Protein AF-A0A371HIL0-F1 (afdb_monomer)

pLDDT: mean 73.31, std 21.84, range [30.22, 94.88]

InterPro domains:
  IPR036397 Ribonuclease H superfamily [G3DSA:3.30.420.10] (21-127)

Mean predicted aligned error: 14.54 Å

Structure (mmCIF, N/CA/C/O backbone):
data_AF-A0A371HIL0-F1
#
_entry.id   AF-A0A371HIL0-F1
#
loop_
_atom_site.group_PDB
_atom_site.id
_atom_site.type_symbol
_atom_site.label_atom_id
_atom_site.label_alt_id
_atom_site.label_comp_id
_atom_site.label_asym_id
_atom_site.label_entity_id
_atom_site.label_seq_id
_atom_site.pdbx_PDB_ins_code
_atom_site.Cartn_x
_atom_site.Cartn_y
_atom_site.Cartn_z
_atom_site.occupancy
_atom_site.B_iso_or_equiv
_atom_site.auth_seq_id
_atom_site.auth_comp_id
_atom_site.auth_asym_id
_atom_site.auth_atom_id
_atom_site.pdbx_PDB_model_num
ATOM 1 N N . MET A 1 1 ? 2.563 -1.500 -48.440 1.00 34.66 1 MET A N 1
ATOM 2 C CA . MET A 1 1 ? 1.871 -0.816 -47.326 1.00 34.66 1 MET A CA 1
ATOM 3 C C . MET A 1 1 ? 0.384 -1.074 -47.473 1.00 34.66 1 MET A C 1
ATOM 5 O O . MET A 1 1 ? -0.159 -0.705 -48.502 1.00 34.66 1 MET A O 1
ATOM 9 N N . VAL A 1 2 ? -0.260 -1.722 -46.501 1.00 30.22 2 VAL A N 1
ATOM 10 C CA . VAL A 1 2 ? -1.726 -1.854 -46.470 1.00 30.22 2 VAL A CA 1
ATOM 11 C C . VAL A 1 2 ? -2.181 -1.489 -45.060 1.00 30.22 2 VAL A C 1
ATOM 13 O O . VAL A 1 2 ? -1.969 -2.241 -44.113 1.00 30.22 2 VAL A O 1
ATOM 16 N N . TYR A 1 3 ? -2.725 -0.281 -44.919 1.00 31.25 3 TYR A N 1
ATOM 17 C CA . TYR A 1 3 ? -3.395 0.184 -43.708 1.00 31.25 3 TYR A CA 1
ATOM 18 C C . TYR A 1 3 ? -4.799 -0.434 -43.681 1.00 31.25 3 TYR A C 1
ATOM 20 O O . TYR A 1 3 ? -5.645 -0.074 -44.499 1.00 31.25 3 TYR A O 1
ATOM 28 N N . TYR A 1 4 ? -5.070 -1.348 -42.749 1.00 34.59 4 TYR A N 1
ATOM 29 C CA . TYR A 1 4 ? -6.442 -1.772 -42.466 1.00 34.59 4 TYR A CA 1
ATOM 30 C C . TYR A 1 4 ? -7.141 -0.687 -41.637 1.00 34.59 4 TYR A C 1
ATOM 32 O O . TYR A 1 4 ? -6.982 -0.602 -40.420 1.00 34.59 4 TYR A O 1
ATOM 40 N N . ASN A 1 5 ? -7.920 0.156 -42.316 1.00 37.53 5 ASN A N 1
ATOM 41 C CA . ASN A 1 5 ? -8.876 1.070 -41.698 1.00 37.53 5 ASN A CA 1
ATOM 42 C C . ASN A 1 5 ? -10.100 0.281 -41.215 1.00 37.53 5 ASN A C 1
ATOM 44 O O . ASN A 1 5 ? -11.045 0.062 -41.971 1.00 37.53 5 ASN A O 1
ATOM 48 N N . CYS A 1 6 ? -10.101 -0.133 -39.949 1.00 35.09 6 CYS A N 1
ATOM 49 C CA . CYS A 1 6 ? -11.300 -0.664 -39.311 1.00 35.09 6 CYS A CA 1
ATOM 50 C C . CYS A 1 6 ? -12.162 0.513 -38.822 1.00 35.09 6 CYS A C 1
ATOM 52 O O . CYS A 1 6 ? -11.933 1.066 -37.745 1.00 35.09 6 CYS A O 1
ATOM 54 N N . LYS A 1 7 ? -13.137 0.934 -39.640 1.00 40.03 7 LYS A N 1
ATOM 55 C CA . LYS A 1 7 ? -14.241 1.797 -39.194 1.00 40.03 7 LYS A CA 1
ATOM 56 C C . LYS A 1 7 ? -15.085 1.000 -38.194 1.00 40.03 7 LYS A C 1
ATOM 58 O O . LYS A 1 7 ? -15.984 0.261 -38.580 1.00 40.03 7 LYS A O 1
ATOM 63 N N . MET A 1 8 ? -14.784 1.144 -36.907 1.00 36.44 8 MET A N 1
ATOM 64 C CA . MET A 1 8 ? -15.679 0.725 -35.830 1.00 36.44 8 MET A CA 1
ATOM 65 C C . MET A 1 8 ? -16.919 1.625 -35.863 1.00 36.44 8 MET A C 1
ATOM 67 O O . MET A 1 8 ? -16.881 2.770 -35.413 1.00 36.44 8 MET A O 1
ATOM 71 N N . ASN A 1 9 ? -18.019 1.113 -36.416 1.00 35.25 9 ASN A N 1
ATOM 72 C CA . ASN A 1 9 ? -19.353 1.659 -36.187 1.00 35.25 9 ASN A CA 1
ATOM 73 C C . ASN A 1 9 ? -19.707 1.413 -34.715 1.00 35.25 9 ASN A C 1
ATOM 75 O O . ASN A 1 9 ? -20.178 0.337 -34.349 1.00 35.25 9 ASN A O 1
ATOM 79 N N . ILE A 1 10 ? -19.433 2.396 -33.858 1.00 43.19 10 ILE A N 1
ATOM 80 C CA . ILE A 1 10 ? -19.839 2.360 -32.453 1.00 43.19 10 ILE A CA 1
ATOM 81 C C . ILE A 1 10 ? -21.350 2.604 -32.417 1.00 43.19 10 ILE A C 1
ATOM 83 O O . ILE A 1 10 ? -21.815 3.742 -32.482 1.00 43.19 10 ILE A O 1
ATOM 87 N N . ALA A 1 11 ? -22.113 1.513 -32.340 1.00 41.75 11 ALA A N 1
ATOM 88 C CA . ALA A 1 11 ? -23.500 1.538 -31.897 1.00 41.75 11 ALA A CA 1
ATOM 89 C C . ALA A 1 11 ? -23.597 2.301 -30.560 1.00 41.75 11 ALA A C 1
ATOM 91 O O . ALA A 1 11 ? -22.690 2.225 -29.730 1.00 41.75 11 ALA A O 1
ATOM 92 N N . ALA A 1 12 ? -24.672 3.076 -30.391 1.00 47.50 12 ALA A N 1
ATOM 93 C CA . ALA A 1 12 ? -24.901 4.015 -29.292 1.00 47.50 12 ALA A CA 1
ATOM 94 C C . ALA A 1 12 ? -24.368 3.519 -27.929 1.00 47.50 12 ALA A C 1
ATOM 96 O O . ALA A 1 12 ? -24.802 2.503 -27.393 1.00 47.50 12 ALA A O 1
ATOM 97 N N . ALA A 1 13 ? -23.387 4.247 -27.388 1.00 51.44 13 ALA A N 1
ATOM 98 C CA . ALA A 1 13 ? -22.576 3.814 -26.257 1.00 51.44 13 ALA A CA 1
ATOM 99 C C . ALA A 1 13 ? -23.364 3.757 -24.922 1.00 51.44 13 ALA A C 1
ATOM 101 O O . ALA A 1 13 ? -23.868 4.799 -24.488 1.00 51.44 13 ALA A O 1
ATOM 102 N N . PRO A 1 14 ? -23.351 2.625 -24.182 1.00 56.97 14 PRO A N 1
ATOM 103 C CA . PRO A 1 14 ? -23.932 2.509 -22.831 1.00 56.97 14 PRO A CA 1
ATOM 104 C C . PRO A 1 14 ? -23.231 3.383 -21.769 1.00 56.97 14 PRO A C 1
ATOM 106 O O . PRO A 1 14 ? -23.684 3.502 -20.635 1.00 56.97 14 PRO A O 1
ATOM 109 N N . SER A 1 15 ? -22.127 4.046 -22.126 1.00 59.56 15 SER A N 1
ATOM 110 C CA . SER A 1 15 ? -21.360 4.919 -21.230 1.00 59.56 15 SER A CA 1
ATOM 111 C C . SER A 1 15 ? -22.158 6.132 -20.734 1.00 59.56 15 SER A C 1
ATOM 113 O O . SER A 1 15 ? -21.962 6.560 -19.600 1.00 59.56 15 SER A O 1
ATOM 115 N N . LYS A 1 16 ? -23.049 6.705 -21.560 1.00 57.81 16 LYS A N 1
ATOM 116 C CA . LYS A 1 16 ? -23.799 7.923 -21.194 1.00 57.81 16 LYS A CA 1
ATOM 117 C C . LYS A 1 16 ? -24.955 7.635 -20.234 1.00 57.81 16 LYS A C 1
ATOM 119 O O . LYS A 1 16 ? -25.180 8.421 -19.323 1.00 57.81 16 LYS A O 1
ATOM 124 N N . SER A 1 17 ? -25.646 6.507 -20.403 1.00 71.88 17 SER A N 1
ATOM 125 C CA . SER A 1 17 ? -26.748 6.088 -19.522 1.00 71.88 17 SER A CA 1
ATOM 126 C C . SER A 1 17 ? -26.269 5.674 -18.131 1.00 71.88 17 SER A C 1
ATOM 128 O O . SER A 1 17 ? -27.020 5.776 -17.172 1.00 71.88 17 SER A O 1
ATOM 130 N N . MET A 1 18 ? -25.009 5.249 -18.012 1.00 76.50 18 MET A N 1
ATOM 131 C CA . MET A 1 18 ? -24.385 4.870 -16.743 1.00 76.50 18 MET A CA 1
ATOM 132 C C . MET A 1 18 ? -23.634 6.040 -16.070 1.00 76.50 18 MET A C 1
ATOM 134 O O . MET A 1 18 ? -22.919 5.837 -15.094 1.00 76.50 18 MET A O 1
ATOM 138 N N . GLY A 1 19 ? -23.755 7.269 -16.598 1.00 74.56 19 GLY A N 1
ATOM 139 C CA . GLY A 1 19 ? -23.107 8.468 -16.042 1.00 74.56 19 GLY A CA 1
ATOM 140 C C . GLY A 1 19 ? -21.577 8.505 -16.185 1.00 74.56 19 GLY A C 1
ATOM 141 O O . GLY A 1 19 ? -20.917 9.356 -15.589 1.00 74.56 19 GLY A O 1
ATOM 142 N N . ILE A 1 20 ? -20.989 7.606 -16.980 1.00 78.06 20 ILE A N 1
ATOM 143 C CA . ILE A 1 20 ? -19.537 7.481 -17.138 1.00 78.06 20 ILE A CA 1
ATOM 144 C C . ILE A 1 20 ? -19.040 8.549 -18.119 1.00 78.06 20 ILE A C 1
ATOM 146 O O . ILE A 1 20 ? -19.351 8.522 -19.315 1.00 78.06 20 ILE A O 1
ATOM 150 N N . ARG A 1 21 ? -18.227 9.489 -17.620 1.00 74.50 21 ARG A N 1
ATOM 151 C CA . ARG A 1 21 ? -17.571 10.522 -18.435 1.00 74.50 21 ARG A CA 1
ATOM 152 C C . ARG A 1 21 ? -16.278 9.974 -19.044 1.00 74.50 21 ARG A C 1
ATOM 154 O O . ARG A 1 21 ? -15.280 9.814 -18.349 1.00 74.50 21 ARG A O 1
ATOM 161 N N . LEU A 1 22 ? -16.273 9.750 -20.356 1.00 63.75 22 LEU A N 1
ATOM 162 C CA . LEU A 1 22 ? -15.059 9.406 -21.100 1.00 63.75 22 LEU A CA 1
ATOM 163 C C . LEU A 1 22 ? -14.202 10.663 -21.311 1.00 63.75 22 LEU A C 1
ATOM 165 O O . LEU A 1 22 ? -14.517 11.508 -22.151 1.00 63.75 22 LEU A O 1
ATOM 169 N N . SER A 1 23 ? -13.113 10.800 -20.558 1.00 72.31 23 SER A N 1
ATOM 170 C CA . SER A 1 23 ? -12.067 11.778 -20.857 1.00 72.31 23 SER A CA 1
ATOM 171 C C . SER A 1 23 ? -11.111 11.188 -21.900 1.00 72.31 23 SER A C 1
ATOM 173 O O . SER A 1 23 ? -10.472 10.161 -21.683 1.00 72.31 23 SER A O 1
ATOM 175 N N . HIS A 1 24 ? -11.018 11.819 -23.072 1.00 54.38 24 HIS A N 1
ATOM 176 C CA . HIS A 1 24 ? -10.063 11.405 -24.097 1.00 54.38 24 HIS A CA 1
ATOM 177 C C . HIS A 1 24 ? -8.657 11.843 -23.676 1.00 54.38 24 HIS A C 1
ATOM 179 O O . HIS A 1 24 ? -8.294 13.009 -23.808 1.00 54.38 24 HIS A O 1
ATOM 185 N N . SER A 1 25 ? -7.855 10.908 -23.171 1.00 46.78 25 SER A N 1
ATOM 186 C CA . SER A 1 25 ? -6.411 11.096 -23.031 1.00 46.78 25 SER A CA 1
ATOM 187 C C . SER A 1 25 ? -5.689 9.801 -23.384 1.00 46.78 25 SER A C 1
ATOM 189 O O . SER A 1 25 ? -5.445 8.937 -22.545 1.00 46.78 25 SER A O 1
ATOM 191 N N . MET A 1 26 ? -5.354 9.652 -24.667 1.00 47.19 26 MET A N 1
ATOM 192 C CA . MET A 1 26 ? -4.412 8.632 -25.115 1.00 47.19 26 MET A CA 1
ATOM 193 C C . MET A 1 26 ? -2.998 9.207 -25.088 1.00 47.19 26 MET A C 1
ATOM 195 O O . MET A 1 26 ? -2.532 9.817 -26.046 1.00 47.19 26 MET A O 1
ATOM 199 N N . LYS A 1 27 ? -2.281 8.938 -24.000 1.00 43.62 27 LYS A N 1
ATOM 200 C CA . LYS A 1 27 ? -0.828 8.738 -24.045 1.00 43.62 27 LYS A CA 1
ATOM 201 C C . LYS A 1 27 ? -0.506 7.409 -23.375 1.00 43.62 27 LYS A C 1
ATOM 203 O O . LYS A 1 27 ? 0.042 7.360 -22.281 1.00 43.62 27 LYS A O 1
ATOM 208 N N . VAL A 1 28 ? -0.856 6.315 -24.053 1.00 38.84 28 VAL A N 1
ATOM 209 C CA . VAL A 1 28 ? -0.275 4.997 -23.771 1.00 38.84 28 VAL A CA 1
ATOM 210 C C . VAL A 1 28 ? 1.033 4.907 -24.551 1.00 38.84 28 VAL A C 1
ATOM 212 O O . VAL A 1 28 ? 1.118 4.312 -25.619 1.00 38.84 28 VAL A O 1
ATOM 215 N N . GLN A 1 29 ? 2.068 5.550 -24.028 1.00 40.75 29 GLN A N 1
ATOM 216 C CA . GLN A 1 29 ? 3.440 5.147 -24.301 1.00 40.75 29 GLN A CA 1
ATOM 217 C C . GLN A 1 29 ? 4.099 4.910 -22.948 1.00 40.75 29 GLN A C 1
ATOM 219 O O . GLN A 1 29 ? 3.913 5.705 -22.033 1.00 40.75 29 GLN A O 1
ATOM 224 N N . GLN A 1 30 ? 4.869 3.823 -22.857 1.00 42.69 30 GLN A N 1
ATOM 225 C CA . GLN A 1 30 ? 5.607 3.328 -21.683 1.00 42.69 30 GLN A CA 1
ATOM 226 C C . GLN A 1 30 ? 4.877 2.301 -20.787 1.00 42.69 30 GLN A C 1
ATOM 228 O O . GLN A 1 30 ? 4.885 2.422 -19.568 1.00 42.69 30 GLN A O 1
ATOM 233 N N . LEU A 1 31 ? 4.315 1.227 -21.359 1.00 45.44 31 LEU A N 1
ATOM 234 C CA . LEU A 1 31 ? 4.040 -0.016 -20.609 1.00 45.44 31 LEU A CA 1
ATOM 235 C C . LEU A 1 31 ? 4.387 -1.264 -21.440 1.00 45.44 31 LEU A C 1
ATOM 237 O O . LEU A 1 31 ? 3.532 -2.097 -21.719 1.00 45.44 31 LEU A O 1
ATOM 241 N N . LYS A 1 32 ? 5.651 -1.396 -21.861 1.00 34.53 32 LYS A N 1
ATOM 242 C CA . LYS A 1 32 ? 6.161 -2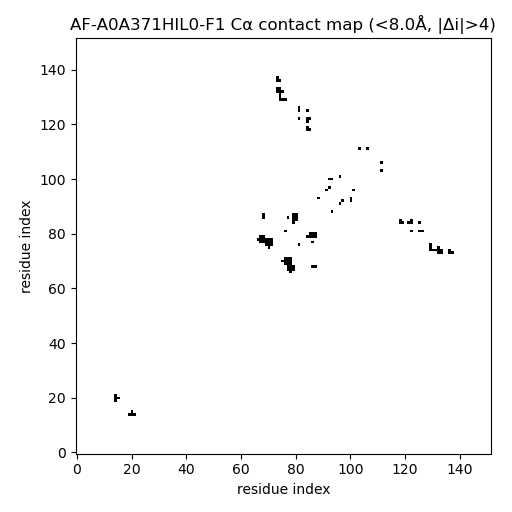.662 -22.427 1.00 34.53 32 LYS A CA 1
ATOM 243 C C . LYS A 1 32 ? 7.489 -3.165 -21.843 1.00 34.53 32 LYS A C 1
ATOM 245 O O . LYS A 1 32 ? 7.975 -4.180 -22.318 1.00 34.53 32 LYS A O 1
ATOM 250 N N . THR A 1 33 ? 8.060 -2.556 -20.798 1.00 36.44 33 THR A N 1
ATOM 251 C CA . THR A 1 33 ? 9.471 -2.857 -20.454 1.00 36.44 33 THR A CA 1
ATOM 252 C C . THR A 1 33 ? 9.778 -3.157 -18.987 1.00 36.44 33 THR A C 1
ATOM 254 O O . THR A 1 33 ? 10.915 -2.991 -18.564 1.00 36.44 33 THR A O 1
ATOM 257 N N . SER A 1 34 ? 8.821 -3.622 -18.180 1.00 33.22 34 SER A N 1
ATOM 258 C CA . SER A 1 34 ? 9.149 -4.009 -16.793 1.00 33.22 34 SER A CA 1
ATOM 259 C C . SER A 1 34 ? 8.367 -5.187 -16.212 1.00 33.22 34 SER A C 1
ATOM 261 O O . SER A 1 34 ? 8.487 -5.455 -15.022 1.00 33.22 34 SER A O 1
ATOM 263 N N . LEU A 1 35 ? 7.624 -5.950 -17.027 1.00 37.62 35 LEU A N 1
ATOM 264 C CA . LEU A 1 35 ? 6.948 -7.163 -16.540 1.00 37.62 35 LEU A CA 1
ATOM 265 C C . LEU A 1 35 ? 7.899 -8.372 -16.384 1.00 37.62 35 LEU A C 1
ATOM 267 O O . LEU A 1 35 ? 7.495 -9.403 -15.868 1.00 37.62 35 LEU A O 1
ATOM 271 N N . SER A 1 36 ? 9.171 -8.266 -16.780 1.00 32.75 36 SER A N 1
ATOM 272 C CA . SER A 1 36 ? 10.101 -9.406 -16.799 1.00 32.75 36 SER A CA 1
ATOM 273 C C . SER A 1 36 ? 11.033 -9.537 -15.584 1.00 32.75 36 SER A C 1
ATOM 275 O O . SER A 1 36 ? 11.862 -10.442 -15.588 1.00 32.75 36 SER A O 1
ATOM 277 N N . ALA A 1 37 ? 10.949 -8.680 -14.556 1.00 33.75 37 ALA A N 1
ATOM 278 C CA . ALA A 1 37 ? 12.017 -8.589 -13.542 1.00 33.75 37 ALA A CA 1
ATOM 279 C C . ALA A 1 37 ? 11.570 -8.527 -12.067 1.00 33.75 37 ALA A C 1
ATOM 281 O O . ALA A 1 37 ? 12.242 -7.919 -11.238 1.00 33.75 37 ALA A O 1
ATOM 282 N N . SER A 1 38 ? 10.469 -9.174 -11.688 1.00 30.45 38 SER A N 1
ATOM 283 C CA . SER A 1 38 ? 10.211 -9.482 -10.270 1.00 30.45 38 SER A CA 1
ATOM 284 C C . SER A 1 38 ? 9.629 -10.882 -10.150 1.00 30.45 38 SER A C 1
ATOM 286 O O . SER A 1 38 ? 8.431 -11.076 -9.991 1.00 30.45 38 SER A O 1
ATOM 288 N N . LYS A 1 39 ? 10.509 -11.875 -10.293 1.00 44.09 39 LYS A N 1
ATOM 289 C CA . LYS A 1 39 ? 10.251 -13.227 -9.803 1.00 44.09 39 LYS A CA 1
ATOM 290 C C . LYS A 1 39 ? 10.567 -13.209 -8.313 1.00 44.09 39 LYS A C 1
ATOM 292 O O . LYS A 1 39 ? 11.740 -13.180 -7.952 1.00 44.09 39 LYS A O 1
ATOM 297 N N . GLN A 1 40 ? 9.545 -13.201 -7.468 1.00 42.06 40 GLN A N 1
ATOM 298 C CA . GLN A 1 40 ? 9.707 -13.533 -6.059 1.00 42.06 40 GLN A CA 1
ATOM 299 C C . GLN A 1 40 ? 8.943 -14.829 -5.806 1.00 42.06 40 GLN A C 1
ATOM 301 O O . GLN A 1 40 ? 7.767 -14.965 -6.129 1.00 42.06 40 GLN A O 1
ATOM 306 N N . LYS A 1 41 ? 9.720 -15.814 -5.371 1.00 42.25 41 LYS A N 1
ATOM 307 C CA . LYS A 1 41 ? 9.422 -17.234 -5.271 1.00 42.25 41 LYS A CA 1
ATOM 308 C C . LYS A 1 41 ? 8.890 -17.494 -3.867 1.00 42.25 41 LYS A C 1
ATOM 310 O O . LYS A 1 41 ? 9.712 -17.620 -2.980 1.00 42.25 41 LYS A O 1
ATOM 315 N N . HIS A 1 42 ? 7.574 -17.550 -3.670 1.00 34.34 42 HIS A N 1
ATOM 316 C CA . HIS A 1 42 ? 6.963 -18.157 -2.479 1.00 34.34 42 HIS A CA 1
ATOM 317 C C . HIS A 1 42 ? 5.544 -18.639 -2.794 1.00 34.34 42 HIS A C 1
ATOM 319 O O . HIS A 1 42 ? 4.603 -17.854 -2.822 1.00 34.34 42 HIS A O 1
ATOM 325 N N . GLN A 1 43 ? 5.458 -19.923 -3.144 1.00 35.00 43 GLN A N 1
ATOM 326 C CA . GLN A 1 43 ? 4.630 -20.976 -2.542 1.00 35.00 43 GLN A CA 1
ATOM 327 C C . GLN A 1 43 ? 4.445 -22.049 -3.627 1.00 35.00 43 GLN A C 1
ATOM 329 O O . GLN A 1 43 ? 3.524 -21.998 -4.438 1.00 35.00 43 GLN A O 1
ATOM 334 N N . GLU A 1 44 ? 5.388 -22.992 -3.689 1.00 42.53 44 GLU A N 1
ATOM 335 C CA . GLU A 1 44 ? 5.134 -24.286 -4.321 1.00 42.53 44 GLU A CA 1
ATOM 336 C C . GLU A 1 44 ? 4.072 -24.980 -3.473 1.00 42.53 44 GLU A C 1
ATOM 338 O O . GLU A 1 44 ? 4.279 -25.181 -2.280 1.00 42.53 44 GLU A O 1
ATOM 343 N N . ASN A 1 45 ? 2.912 -25.219 -4.080 1.00 30.91 45 ASN A N 1
ATOM 344 C CA . ASN A 1 45 ? 2.099 -26.421 -3.939 1.00 30.91 45 ASN A CA 1
ATOM 345 C C . ASN A 1 45 ? 0.907 -26.288 -4.888 1.00 30.91 45 ASN A C 1
ATOM 347 O O . ASN A 1 45 ? -0.107 -25.683 -4.543 1.00 30.91 45 ASN A O 1
ATOM 351 N N . SER A 1 46 ? 1.061 -26.857 -6.084 1.00 32.16 46 SER A N 1
ATOM 352 C CA . SER A 1 46 ? 0.092 -27.731 -6.767 1.00 32.16 46 SER A CA 1
ATOM 353 C C . SER A 1 46 ? 0.190 -27.568 -8.281 1.00 32.16 46 SER A C 1
ATOM 355 O O . SER A 1 46 ? 0.041 -26.472 -8.814 1.00 32.16 46 SER A O 1
ATOM 357 N N . THR A 1 47 ? 0.437 -28.722 -8.900 1.00 32.28 47 THR A N 1
ATOM 358 C CA . THR A 1 47 ? 0.339 -29.069 -10.319 1.00 32.28 47 THR A CA 1
ATOM 359 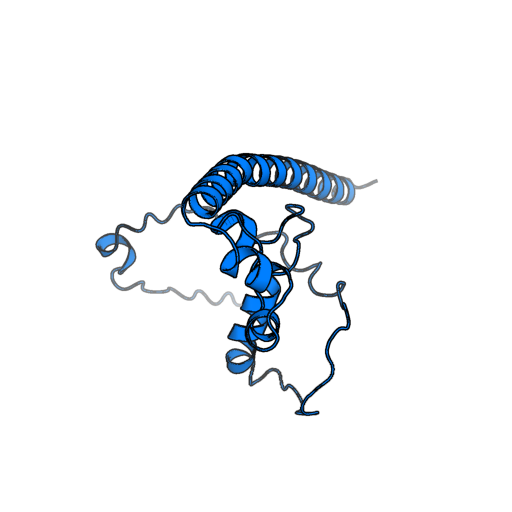C C . THR A 1 47 ? 1.286 -28.369 -11.295 1.00 32.28 47 THR A C 1
ATOM 361 O O . THR A 1 47 ? 1.123 -27.218 -11.692 1.00 32.28 47 THR A O 1
ATOM 364 N N . GLU A 1 48 ? 2.249 -29.164 -11.769 1.00 46.25 48 GLU A N 1
ATOM 365 C CA . GLU A 1 48 ? 2.904 -29.041 -13.072 1.00 46.25 48 GLU A CA 1
ATOM 366 C C . GLU A 1 48 ? 1.871 -29.149 -14.215 1.00 46.25 48 GLU A C 1
ATOM 368 O O . GLU A 1 48 ? 1.944 -30.043 -15.049 1.00 46.25 48 GLU A O 1
ATOM 373 N N . ASP A 1 49 ? 0.882 -28.260 -14.273 1.00 49.56 49 ASP A N 1
ATOM 374 C CA . ASP A 1 49 ? 0.037 -28.138 -15.456 1.00 49.56 49 ASP A CA 1
ATOM 375 C C . ASP A 1 49 ? 0.675 -27.102 -16.372 1.00 49.56 49 ASP A C 1
ATOM 377 O O . ASP A 1 49 ? 0.844 -25.931 -16.022 1.00 49.56 49 ASP A O 1
ATOM 381 N N . GLY A 1 50 ? 1.102 -27.561 -17.549 1.00 48.31 50 GLY A N 1
ATOM 382 C CA . GLY A 1 50 ? 1.720 -26.732 -18.571 1.00 48.31 50 GLY A CA 1
ATOM 383 C C . GLY A 1 50 ? 0.831 -25.539 -18.903 1.00 48.31 50 GLY A C 1
ATOM 384 O O . GLY A 1 50 ? -0.116 -25.663 -19.673 1.00 48.31 50 GLY A O 1
ATOM 385 N N . VAL A 1 51 ? 1.150 -24.374 -18.331 1.00 57.38 51 VAL A N 1
ATOM 386 C CA . VAL A 1 51 ? 0.425 -23.126 -18.580 1.00 57.38 51 VAL A CA 1
ATOM 387 C C . VAL A 1 51 ? 0.651 -22.718 -20.033 1.00 57.38 51 VAL A C 1
ATOM 389 O O . VAL A 1 51 ? 1.600 -22.012 -20.384 1.00 57.38 51 VAL A O 1
ATOM 392 N N . THR A 1 52 ? -0.232 -23.180 -20.909 1.00 62.72 52 THR A N 1
ATOM 393 C CA . THR A 1 52 ? -0.320 -22.729 -22.291 1.00 62.72 52 THR A CA 1
ATOM 394 C C . THR A 1 52 ? -0.926 -21.327 -22.334 1.00 62.72 52 THR A C 1
ATOM 396 O O . THR A 1 52 ? -1.934 -21.048 -21.694 1.00 62.72 52 THR A O 1
ATOM 399 N N . TYR A 1 53 ? -0.373 -20.437 -23.169 1.00 64.12 53 TYR A N 1
ATOM 400 C CA . TYR A 1 53 ? -0.889 -19.071 -23.413 1.00 64.12 53 TYR A CA 1
ATOM 401 C C . TYR A 1 53 ? -2.395 -19.018 -23.770 1.00 64.12 53 TYR A C 1
ATOM 403 O O . TYR A 1 53 ? -3.034 -17.972 -23.669 1.00 64.12 53 TYR A O 1
ATOM 411 N N . LYS A 1 54 ? -2.975 -20.155 -24.172 1.00 70.56 54 LYS A N 1
ATOM 412 C CA . LYS A 1 54 ? -4.389 -20.322 -24.517 1.00 70.56 54 LYS A CA 1
ATOM 413 C C . LYS A 1 54 ? -5.343 -20.168 -23.320 1.00 70.56 54 LYS A C 1
ATOM 415 O O . LYS A 1 54 ? -6.462 -19.705 -23.528 1.00 70.56 54 LYS A O 1
ATOM 420 N N . ASP A 1 55 ? -4.887 -20.401 -22.089 1.00 81.56 55 ASP A N 1
ATOM 421 C CA . ASP A 1 55 ? -5.744 -20.417 -20.886 1.00 81.56 55 ASP A CA 1
ATOM 422 C C . ASP A 1 55 ? -5.598 -19.160 -20.012 1.00 81.56 55 ASP A C 1
ATOM 424 O O . ASP A 1 55 ? -5.860 -19.157 -18.808 1.00 81.56 55 ASP A O 1
ATOM 428 N N . TRP A 1 56 ? -5.207 -18.039 -20.628 1.00 85.31 56 TRP A N 1
ATOM 429 C CA . TRP A 1 56 ? -4.982 -16.759 -19.941 1.00 85.31 56 TRP A CA 1
ATOM 430 C C . TRP A 1 56 ? -6.189 -16.278 -19.117 1.00 85.31 56 TRP A C 1
ATOM 432 O O . TRP A 1 56 ? -6.017 -15.593 -18.110 1.00 85.31 56 TRP A O 1
ATOM 442 N N . HIS A 1 57 ? -7.405 -16.639 -19.533 1.00 85.38 57 HIS A N 1
ATOM 443 C CA . HIS A 1 57 ? -8.648 -16.267 -18.865 1.00 85.38 57 HIS A CA 1
ATOM 444 C C . HIS A 1 57 ? -8.783 -16.931 -17.485 1.00 85.38 57 HIS A C 1
ATOM 446 O O . HIS A 1 57 ? -9.219 -16.270 -16.545 1.00 85.38 57 HIS A O 1
ATOM 452 N N . GLY A 1 58 ? -8.332 -18.182 -17.330 1.00 88.31 58 G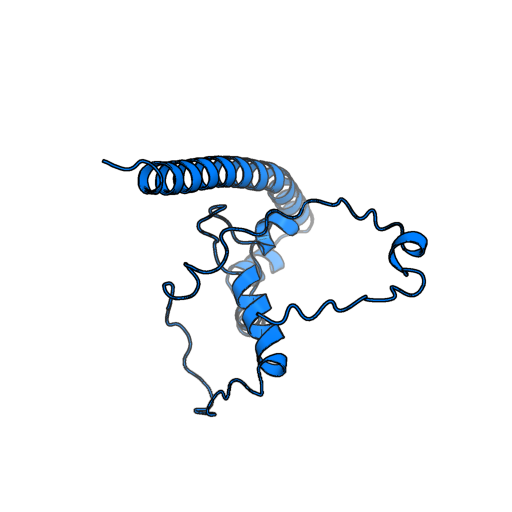LY A N 1
ATOM 453 C CA . GLY A 1 58 ? -8.279 -18.871 -16.035 1.00 88.31 58 GLY A CA 1
ATOM 454 C C . GLY A 1 58 ? -7.213 -18.294 -15.099 1.00 88.31 58 GLY A C 1
ATOM 455 O O . GLY A 1 58 ? -7.375 -18.295 -13.884 1.00 88.31 58 GLY A O 1
ATOM 456 N N . MET A 1 59 ? -6.152 -17.711 -15.664 1.00 85.31 59 MET A N 1
ATOM 457 C CA . MET A 1 59 ? -5.063 -17.075 -14.913 1.00 85.31 59 MET A CA 1
ATOM 458 C C . MET A 1 59 ? -5.376 -15.622 -14.494 1.00 85.31 59 MET A C 1
ATOM 460 O O . MET A 1 59 ? -4.708 -15.037 -13.633 1.00 85.31 59 MET A O 1
ATOM 464 N N . LEU A 1 60 ? -6.393 -15.003 -15.101 1.00 87.75 60 LEU A N 1
ATOM 465 C CA . LEU A 1 60 ? -6.730 -13.595 -14.889 1.00 87.75 60 LEU A CA 1
ATOM 466 C C . LEU A 1 60 ? -7.053 -13.245 -13.420 1.00 87.75 60 LEU A C 1
ATOM 468 O O . LEU A 1 60 ? -6.528 -12.238 -12.939 1.00 87.75 60 LEU A O 1
ATOM 472 N N . PRO A 1 61 ? -7.827 -14.045 -12.661 1.00 87.75 61 PRO A N 1
ATOM 473 C CA . PRO A 1 61 ? -8.077 -13.766 -11.246 1.00 87.75 61 PRO A CA 1
ATOM 474 C C . PRO A 1 61 ? -6.791 -13.736 -10.407 1.00 87.75 61 PRO A C 1
ATOM 476 O O . PRO A 1 61 ? -6.594 -12.814 -9.614 1.00 87.75 61 PRO A O 1
ATOM 479 N N . TYR A 1 62 ? -5.879 -14.685 -10.634 1.00 85.31 62 TYR A N 1
ATOM 480 C CA . TYR A 1 62 ? -4.614 -14.795 -9.901 1.00 85.31 62 TYR A CA 1
ATOM 481 C C . TYR A 1 62 ? -3.664 -13.638 -10.213 1.00 85.31 62 TYR A C 1
ATOM 483 O O . TYR A 1 62 ? -3.104 -13.015 -9.311 1.00 85.31 62 TYR A O 1
ATOM 491 N N . THR A 1 63 ? -3.524 -13.291 -11.494 1.00 89.62 63 THR A N 1
ATOM 492 C CA . THR A 1 63 ? -2.683 -12.157 -11.916 1.00 89.62 63 THR A CA 1
ATOM 493 C C . THR A 1 63 ? -3.217 -10.827 -11.396 1.00 89.62 63 THR A C 1
ATOM 495 O O . THR A 1 63 ? -2.438 -9.983 -10.946 1.00 89.62 63 THR A O 1
ATOM 498 N N . LEU A 1 64 ? -4.538 -10.642 -11.401 1.00 90.12 64 LEU A N 1
ATOM 499 C CA . LEU A 1 64 ? -5.173 -9.451 -10.852 1.00 90.12 64 LEU A CA 1
ATOM 500 C C . LEU A 1 64 ? -4.988 -9.360 -9.334 1.00 90.12 64 LEU A C 1
ATOM 502 O O . LEU A 1 64 ? -4.708 -8.273 -8.825 1.00 90.12 64 LEU A O 1
ATOM 506 N N . HIS A 1 65 ? -5.114 -10.481 -8.620 1.00 88.25 65 HIS A N 1
ATOM 507 C CA . HIS A 1 65 ? -4.846 -10.542 -7.187 1.00 88.25 65 HIS A CA 1
ATOM 508 C C . HIS A 1 65 ? -3.391 -10.161 -6.887 1.00 88.25 65 HIS A C 1
ATOM 510 O O . HIS A 1 65 ? -3.161 -9.204 -6.151 1.00 88.25 65 HIS A O 1
ATOM 516 N N . GLY A 1 66 ? -2.422 -10.802 -7.549 1.00 90.75 66 GLY A N 1
ATOM 517 C CA . GLY A 1 66 ? -1.003 -10.481 -7.384 1.00 90.75 66 GLY A CA 1
ATOM 518 C C . GLY A 1 66 ? -0.682 -9.020 -7.706 1.00 90.75 66 GLY A C 1
ATOM 519 O O . GLY A 1 66 ? 0.070 -8.374 -6.979 1.00 90.75 66 GLY A O 1
ATOM 520 N N . TYR A 1 67 ? -1.301 -8.446 -8.743 1.00 90.56 67 TYR A N 1
ATOM 521 C CA . TYR A 1 67 ? -1.148 -7.021 -9.046 1.00 90.56 67 TYR A CA 1
ATOM 522 C C . TYR A 1 67 ? -1.669 -6.119 -7.919 1.00 90.56 67 TYR A C 1
ATOM 524 O O . TYR A 1 67 ? -1.044 -5.103 -7.618 1.00 90.56 67 TYR A O 1
ATOM 532 N N . ARG A 1 68 ? -2.807 -6.468 -7.308 1.00 90.06 68 ARG A N 1
ATOM 533 C CA . ARG A 1 68 ? -3.444 -5.683 -6.240 1.00 90.06 68 ARG A CA 1
ATOM 534 C C . ARG A 1 68 ? -2.679 -5.744 -4.919 1.00 90.06 68 ARG A C 1
ATOM 536 O O . ARG A 1 68 ? -2.671 -4.739 -4.214 1.00 90.06 68 ARG A O 1
ATOM 543 N N . THR A 1 69 ? -2.046 -6.872 -4.608 1.00 90.88 69 THR A N 1
ATOM 544 C CA . THR A 1 69 ? -1.352 -7.105 -3.330 1.00 90.88 69 THR A CA 1
ATOM 545 C C . THR A 1 69 ? 0.158 -6.869 -3.391 1.00 90.88 69 THR A C 1
ATOM 547 O O . THR A 1 69 ? 0.808 -6.789 -2.356 1.00 90.88 69 THR A O 1
ATOM 550 N N . SER A 1 70 ? 0.739 -6.693 -4.581 1.00 91.62 70 SER A N 1
ATOM 551 C CA . SER A 1 70 ? 2.170 -6.399 -4.729 1.00 91.62 70 SER A CA 1
ATOM 552 C C . SER A 1 70 ? 2.474 -4.903 -4.669 1.00 91.62 70 SER A C 1
ATOM 554 O O . SER A 1 70 ? 1.805 -4.083 -5.305 1.00 91.62 70 SER A O 1
ATOM 556 N N . ILE A 1 71 ? 3.559 -4.542 -3.978 1.00 91.31 71 ILE A N 1
ATOM 557 C CA . ILE A 1 71 ? 4.055 -3.162 -3.927 1.00 91.31 71 ILE A CA 1
ATOM 558 C C . I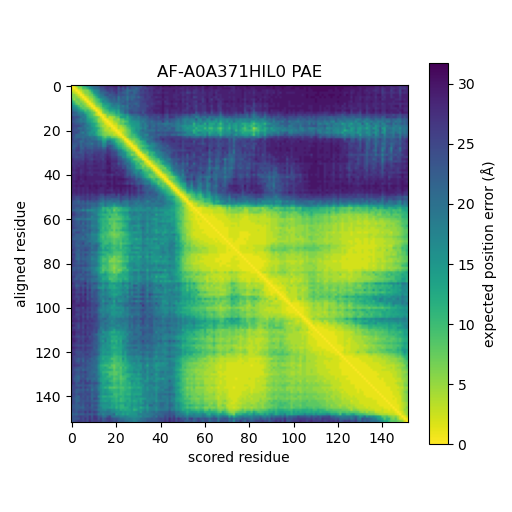LE A 1 71 ? 4.505 -2.725 -5.325 1.00 91.31 71 ILE A C 1
ATOM 560 O O . ILE A 1 71 ? 5.319 -3.376 -5.984 1.00 91.31 71 ILE A O 1
ATOM 564 N N . ARG A 1 72 ? 3.995 -1.583 -5.793 1.00 92.50 72 ARG A N 1
ATOM 565 C CA . ARG A 1 72 ? 4.376 -1.025 -7.096 1.00 92.50 72 ARG A CA 1
ATOM 566 C C . ARG A 1 72 ? 5.555 -0.078 -6.938 1.00 92.50 72 ARG A C 1
ATOM 568 O O . ARG A 1 72 ? 5.456 0.919 -6.237 1.00 92.50 72 ARG A O 1
ATOM 575 N N . THR A 1 73 ? 6.622 -0.291 -7.703 1.00 89.19 73 THR A N 1
ATOM 576 C CA . THR A 1 73 ? 7.790 0.616 -7.755 1.00 89.19 73 THR A CA 1
ATOM 577 C C . THR A 1 73 ? 7.440 2.055 -8.132 1.00 89.19 73 THR A C 1
ATOM 579 O O . THR A 1 73 ? 8.183 2.973 -7.817 1.00 89.19 73 THR A O 1
ATOM 582 N N . SER A 1 74 ? 6.311 2.268 -8.811 1.00 87.88 74 SER A N 1
ATOM 583 C CA . SER A 1 74 ? 5.832 3.600 -9.165 1.00 87.88 74 SER A CA 1
ATOM 584 C C . SER A 1 74 ? 5.183 4.351 -8.007 1.00 87.88 74 SER 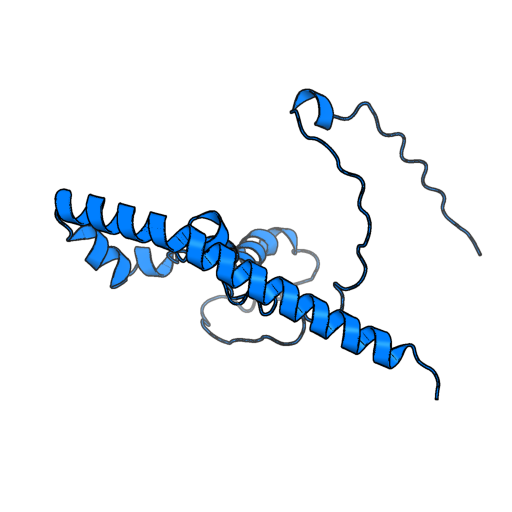A C 1
ATOM 586 O O . SER A 1 74 ? 5.111 5.565 -8.077 1.00 87.88 74 SER A O 1
ATOM 588 N N . THR A 1 75 ? 4.649 3.672 -6.994 1.00 88.81 75 THR A N 1
ATOM 589 C CA . THR A 1 75 ? 3.900 4.309 -5.891 1.00 88.81 75 THR A CA 1
ATOM 590 C C . THR A 1 75 ? 4.456 3.967 -4.513 1.00 88.81 75 THR A C 1
ATOM 592 O O . THR A 1 75 ? 4.083 4.620 -3.551 1.00 88.81 75 THR A O 1
ATOM 595 N N . GLY A 1 76 ? 5.324 2.960 -4.396 1.00 91.94 76 GLY A N 1
ATOM 596 C CA . GLY A 1 76 ? 5.848 2.471 -3.120 1.00 91.94 76 GLY A CA 1
ATOM 597 C C . GLY A 1 76 ? 4.817 1.754 -2.239 1.00 91.94 76 GLY A C 1
ATOM 598 O O . GLY A 1 76 ? 5.140 1.402 -1.116 1.00 91.94 76 GLY A O 1
ATOM 599 N N . ALA A 1 77 ? 3.602 1.515 -2.741 1.00 92.81 77 ALA A N 1
ATOM 600 C CA . ALA A 1 77 ? 2.489 0.904 -2.010 1.00 92.81 77 ALA A CA 1
ATOM 601 C C . ALA A 1 77 ? 1.751 -0.130 -2.875 1.00 92.81 77 ALA A C 1
ATOM 603 O O . ALA A 1 77 ? 1.917 -0.146 -4.107 1.00 92.81 77 ALA A O 1
ATOM 604 N N . THR A 1 78 ? 0.936 -0.978 -2.245 1.00 94.31 78 THR A N 1
ATOM 605 C CA . THR A 1 78 ? 0.064 -1.930 -2.946 1.00 94.31 78 THR A CA 1
ATOM 606 C C . THR A 1 78 ? -1.168 -1.200 -3.502 1.00 94.31 78 THR A C 1
ATOM 608 O O . THR A 1 78 ? -1.691 -0.279 -2.867 1.00 94.31 78 THR A O 1
ATOM 611 N N . PRO A 1 79 ? -1.660 -1.533 -4.711 1.00 92.88 79 PRO A N 1
ATOM 612 C CA . PRO A 1 79 ? -2.871 -0.906 -5.235 1.00 92.88 79 PRO A CA 1
ATOM 613 C C . PRO A 1 79 ? -4.095 -1.114 -4.339 1.00 92.88 79 PRO A C 1
ATOM 615 O O . PRO A 1 79 ? -4.947 -0.230 -4.280 1.00 92.88 79 PRO A O 1
ATOM 618 N N . TYR A 1 80 ? -4.180 -2.252 -3.642 1.00 91.56 80 TYR A N 1
ATOM 619 C CA . TYR A 1 80 ? -5.261 -2.532 -2.702 1.00 91.56 80 TYR A CA 1
ATOM 620 C C . TYR A 1 80 ? -5.253 -1.553 -1.521 1.00 91.56 80 TYR A C 1
ATOM 622 O O . TYR A 1 80 ? -6.285 -0.933 -1.252 1.00 91.56 80 TYR A O 1
ATOM 630 N N . SER A 1 81 ? -4.098 -1.324 -0.880 1.00 91.50 81 SER A N 1
ATOM 631 C CA . SER A 1 81 ? -4.031 -0.443 0.292 1.00 91.50 81 SER A CA 1
ATOM 632 C C . SER A 1 81 ? -4.277 1.027 -0.024 1.00 91.50 81 SER A C 1
ATOM 634 O O . SER A 1 81 ? -4.799 1.757 0.814 1.00 91.50 81 SER A O 1
ATOM 636 N N . LEU A 1 82 ? -4.032 1.469 -1.258 1.00 92.19 82 LEU A N 1
ATOM 637 C CA . LEU A 1 82 ? -4.414 2.819 -1.687 1.00 92.19 82 LEU A CA 1
ATOM 638 C C . LEU A 1 82 ? -5.930 2.997 -1.850 1.00 92.19 82 LEU A C 1
ATOM 640 O O . LEU A 1 82 ? -6.437 4.109 -1.678 1.00 92.19 82 LEU A O 1
ATOM 644 N N . VAL A 1 83 ? -6.662 1.933 -2.183 1.00 90.50 83 VAL A N 1
ATOM 645 C CA . VAL A 1 83 ? -8.122 1.980 -2.346 1.00 90.50 83 VAL A CA 1
ATOM 646 C C . VAL A 1 83 ? -8.810 1.825 -0.997 1.00 90.50 83 VAL A C 1
ATOM 648 O O . VAL A 1 83 ? -9.618 2.678 -0.636 1.00 90.50 83 VAL A O 1
ATOM 651 N N . TYR A 1 84 ? -8.450 0.781 -0.251 1.00 86.94 84 TYR A N 1
ATOM 652 C CA . TYR A 1 84 ? -9.148 0.370 0.968 1.00 86.94 84 TYR A CA 1
ATOM 653 C C . TYR A 1 84 ? -8.474 0.838 2.263 1.00 86.94 84 TYR A C 1
ATOM 655 O O . TYR A 1 84 ? -9.039 0.664 3.333 1.00 86.94 84 TYR A O 1
ATOM 663 N N . GLY A 1 85 ? -7.276 1.426 2.194 1.00 86.12 85 GLY A N 1
ATOM 664 C CA . GLY A 1 85 ? -6.556 1.959 3.358 1.00 86.12 85 GLY A CA 1
ATOM 665 C C . GLY A 1 85 ? -5.701 0.959 4.131 1.00 86.12 85 GLY A C 1
ATOM 666 O O . GLY A 1 85 ? -4.738 1.347 4.804 1.00 86.12 85 GLY A O 1
ATOM 667 N N . THR A 1 86 ? -6.005 -0.327 3.988 1.00 87.31 86 THR A N 1
ATOM 668 C CA . THR A 1 86 ? -5.317 -1.437 4.651 1.00 87.31 86 THR A CA 1
ATOM 669 C C . THR A 1 86 ? -4.743 -2.426 3.640 1.00 87.31 86 THR A C 1
ATOM 671 O O . THR A 1 86 ? -5.156 -2.456 2.480 1.00 87.31 86 THR A O 1
ATOM 674 N N . GLU A 1 87 ? -3.756 -3.211 4.059 1.00 87.62 87 GLU A N 1
ATOM 675 C CA . GLU A 1 87 ? -3.218 -4.282 3.220 1.00 87.62 87 GLU A CA 1
ATOM 676 C C . GLU A 1 87 ? -4.238 -5.417 3.083 1.00 87.62 87 GLU A C 1
ATOM 678 O O . GLU A 1 87 ? -5.036 -5.664 3.984 1.00 87.62 87 GLU A O 1
ATOM 683 N N . ALA A 1 88 ? -4.233 -6.096 1.937 1.00 87.94 88 ALA A N 1
ATOM 684 C CA . ALA A 1 88 ? -5.149 -7.207 1.715 1.00 87.94 88 ALA A CA 1
ATOM 685 C C . ALA A 1 88 ? -4.806 -8.371 2.653 1.00 87.94 88 ALA A C 1
ATOM 687 O O . ALA A 1 88 ? -3.669 -8.840 2.653 1.00 87.94 88 ALA A O 1
ATOM 688 N N . VAL A 1 89 ? -5.801 -8.862 3.391 1.00 84.62 89 VAL A N 1
ATOM 689 C CA . VAL A 1 89 ? -5.701 -10.133 4.116 1.00 84.62 89 VAL A CA 1
ATOM 690 C C . VAL A 1 89 ? -5.745 -11.257 3.084 1.00 84.62 89 VAL A C 1
ATOM 692 O O . VAL A 1 89 ? -6.676 -11.338 2.275 1.00 84.62 89 VAL A O 1
ATOM 695 N N . LEU A 1 90 ? -4.705 -12.087 3.052 1.00 84.06 90 LEU A N 1
ATOM 696 C CA . LEU A 1 90 ? -4.634 -13.198 2.106 1.00 84.06 90 LEU A CA 1
ATOM 697 C C . LEU A 1 90 ? -5.575 -14.329 2.548 1.00 84.06 90 LEU A C 1
ATOM 699 O O . LEU A 1 90 ? -5.726 -14.548 3.744 1.00 84.06 90 LEU A O 1
ATOM 703 N N . PRO A 1 91 ? -6.157 -15.112 1.623 1.00 78.69 91 PRO A N 1
ATOM 704 C CA . PRO A 1 91 ? -7.019 -16.238 1.996 1.00 78.69 91 PRO A CA 1
ATOM 705 C C . PRO A 1 91 ? -6.365 -17.217 2.986 1.00 78.69 91 PRO A C 1
ATOM 707 O O . PRO A 1 91 ? -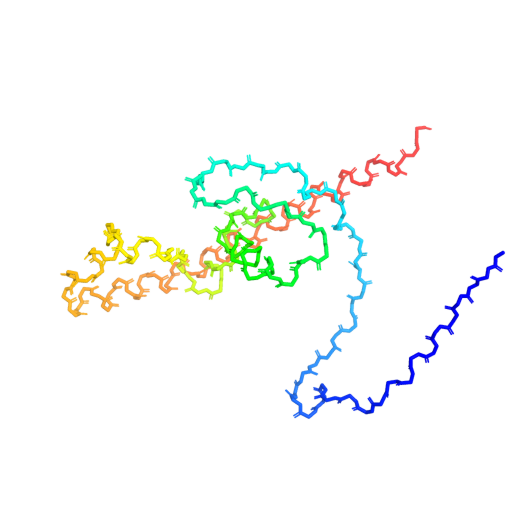7.016 -17.673 3.918 1.00 78.69 91 PRO A O 1
ATOM 710 N N . ILE A 1 92 ? -5.057 -17.462 2.842 1.00 80.69 92 ILE A N 1
ATOM 711 C CA . ILE A 1 92 ? -4.286 -18.318 3.757 1.00 80.69 92 ILE A CA 1
ATOM 712 C C . ILE A 1 92 ? -4.208 -17.759 5.183 1.00 80.69 92 ILE A C 1
ATOM 714 O O . ILE A 1 92 ? -4.144 -18.526 6.132 1.00 80.69 92 ILE A O 1
ATOM 718 N N . GLU A 1 93 ? -4.247 -16.434 5.347 1.00 78.88 93 GLU A N 1
ATOM 719 C CA . GLU A 1 93 ? -4.259 -15.776 6.659 1.00 78.88 93 GLU A CA 1
ATOM 720 C C . GLU A 1 93 ? -5.615 -15.888 7.364 1.00 78.88 93 GLU A C 1
ATOM 722 O O . GLU A 1 93 ? -5.707 -15.626 8.561 1.00 78.88 93 GLU A O 1
ATOM 727 N N . VAL A 1 94 ? -6.672 -16.238 6.627 1.00 79.12 94 VAL A N 1
ATOM 728 C CA . VAL A 1 94 ? -8.003 -16.512 7.183 1.00 79.12 94 VAL A CA 1
ATOM 729 C C . VAL A 1 94 ? -8.141 -17.997 7.510 1.00 79.12 94 VAL A C 1
ATOM 731 O O . VAL A 1 94 ? -8.675 -18.345 8.558 1.00 79.12 94 VAL A O 1
ATOM 734 N N . GLU A 1 95 ? -7.643 -18.871 6.630 1.00 81.31 95 GLU A N 1
ATOM 735 C CA . GLU A 1 95 ? -7.628 -20.324 6.846 1.00 81.31 95 GLU A CA 1
ATOM 736 C C . GLU A 1 95 ? -6.711 -20.720 8.012 1.00 81.31 95 GLU A C 1
ATOM 738 O O . GLU A 1 95 ? -7.069 -21.559 8.837 1.00 81.31 95 GLU A O 1
ATOM 743 N N . ILE A 1 96 ? -5.552 -20.068 8.108 1.00 88.00 96 ILE A N 1
ATOM 744 C CA . ILE A 1 96 ? -4.651 -20.121 9.255 1.00 88.00 96 ILE A CA 1
ATOM 745 C C . ILE A 1 96 ? -4.664 -18.717 9.859 1.00 88.00 96 ILE A C 1
ATOM 747 O O . ILE A 1 96 ? -3.936 -17.860 9.347 1.00 88.00 96 ILE A O 1
ATOM 751 N N . PRO A 1 97 ? -5.488 -18.464 10.901 1.00 86.00 97 PRO A N 1
ATOM 752 C CA . PRO A 1 97 ? -5.675 -17.135 11.467 1.00 86.00 97 PRO A CA 1
ATOM 753 C C . PRO A 1 97 ? -4.338 -16.439 11.706 1.00 86.00 97 PRO A C 1
ATOM 755 O O . PRO A 1 97 ? -3.540 -16.844 12.555 1.00 86.00 97 PRO A O 1
ATOM 758 N N . SER A 1 98 ? -4.062 -15.408 10.910 1.00 86.62 98 SER A N 1
ATOM 759 C CA . SER A 1 98 ? -2.837 -14.637 11.058 1.00 86.62 98 SER A CA 1
ATOM 760 C C . SER A 1 98 ? -2.907 -13.795 12.325 1.00 86.62 98 SER A C 1
ATOM 762 O O . SER A 1 98 ? -3.984 -13.476 12.828 1.00 86.62 98 SER A O 1
ATOM 764 N N . SER A 1 99 ? -1.748 -13.354 12.818 1.00 83.38 99 SER A N 1
ATOM 765 C CA . SER A 1 99 ? -1.691 -12.455 13.976 1.00 83.38 99 SER A CA 1
ATOM 766 C C . SER A 1 99 ? -2.537 -11.190 13.789 1.00 83.38 99 SER A C 1
ATOM 768 O O . SER A 1 99 ? -2.994 -10.641 14.781 1.00 83.38 99 SER A O 1
ATOM 770 N N . ARG A 1 100 ? -2.772 -10.740 12.547 1.00 83.62 100 ARG A N 1
ATOM 771 C CA . ARG A 1 100 ? -3.639 -9.589 12.253 1.00 83.62 100 ARG A CA 1
ATOM 772 C C . ARG A 1 100 ? -5.107 -9.917 12.498 1.00 83.62 100 ARG A C 1
ATOM 774 O O . ARG A 1 100 ? -5.789 -9.154 13.164 1.00 83.62 100 ARG A O 1
ATOM 781 N N . VAL A 1 101 ? -5.555 -11.062 11.983 1.00 85.06 101 VAL A N 1
ATOM 782 C CA . VAL A 1 101 ? -6.935 -11.542 12.129 1.00 85.06 101 VAL A CA 1
ATOM 783 C C . VAL A 1 101 ? -7.249 -11.833 13.596 1.00 85.06 101 VAL A C 1
ATOM 785 O O . VAL A 1 101 ? -8.314 -11.458 14.074 1.00 85.06 101 VAL A O 1
ATOM 788 N N . ILE A 1 102 ? -6.308 -12.448 14.318 1.00 88.31 102 ILE A N 1
ATOM 789 C CA . ILE A 1 102 ? -6.445 -12.712 15.757 1.00 88.31 102 ILE A CA 1
ATOM 790 C C . ILE A 1 102 ? -6.494 -11.397 16.540 1.00 88.31 102 ILE A C 1
ATOM 792 O O . ILE A 1 102 ? -7.420 -11.192 17.314 1.00 88.31 102 ILE A O 1
ATOM 796 N N . ALA A 1 103 ? -5.544 -10.486 16.298 1.00 85.75 103 ALA A N 1
ATOM 797 C CA . ALA A 1 103 ? -5.490 -9.214 17.012 1.00 85.75 103 ALA A CA 1
ATOM 798 C C . ALA A 1 103 ? -6.747 -8.369 16.788 1.00 85.75 103 ALA A C 1
ATOM 800 O O . ALA A 1 103 ? -7.211 -7.739 17.723 1.00 85.75 103 ALA A O 1
ATOM 801 N N . GLU A 1 104 ? -7.311 -8.361 15.579 1.00 83.19 104 GLU A N 1
ATOM 802 C CA . GLU A 1 104 ? -8.585 -7.689 15.321 1.00 83.19 104 GLU A CA 1
ATOM 803 C C . GLU A 1 104 ? -9.740 -8.375 16.070 1.00 83.19 104 GLU A C 1
ATOM 805 O O . GLU A 1 104 ? -10.527 -7.694 16.721 1.00 83.19 104 GLU A O 1
ATOM 810 N N . ALA A 1 105 ? -9.827 -9.707 16.040 1.00 84.88 105 ALA A N 1
ATOM 811 C CA . ALA A 1 105 ? -10.912 -10.453 16.684 1.00 84.88 105 ALA A CA 1
ATOM 812 C C . ALA A 1 105 ? -10.938 -10.345 18.223 1.00 84.88 105 ALA A C 1
ATOM 814 O O . ALA A 1 105 ? -11.988 -10.567 18.823 1.00 84.88 105 ALA A O 1
ATOM 815 N N . GLU A 1 106 ? -9.806 -10.031 18.855 1.00 89.75 106 GLU A N 1
ATOM 816 C CA . GLU A 1 106 ? -9.671 -9.912 20.314 1.00 89.75 106 GLU A CA 1
ATOM 817 C C . GLU A 1 106 ? -9.937 -8.492 20.854 1.00 89.75 106 GLU A C 1
ATOM 819 O O . GLU A 1 106 ? -9.978 -8.313 22.071 1.00 89.75 106 GLU A O 1
ATOM 824 N N . LEU A 1 107 ? -10.129 -7.488 19.988 1.00 88.19 107 LEU A N 1
ATOM 825 C CA . LEU A 1 107 ? -10.380 -6.106 20.417 1.00 88.19 107 LEU A CA 1
ATOM 826 C C . LEU A 1 107 ? -11.782 -5.933 21.008 1.00 88.19 107 LEU A C 1
ATOM 828 O O . LEU A 1 107 ? -12.777 -6.392 20.446 1.00 88.19 107 LEU A O 1
ATOM 832 N N . GLU A 1 108 ? -11.869 -5.169 22.098 1.00 90.88 108 GLU A N 1
ATOM 833 C CA . GLU A 1 108 ? -13.148 -4.676 22.609 1.00 90.88 108 GLU A CA 1
ATOM 834 C C . GLU A 1 108 ? -13.747 -3.640 21.639 1.00 90.88 108 GLU A C 1
ATOM 836 O O . GLU A 1 108 ? -13.016 -2.895 20.984 1.00 90.88 108 GLU A O 1
ATOM 841 N N . ASP A 1 109 ? -15.078 -3.532 21.571 1.00 88.50 109 ASP A N 1
ATOM 842 C CA . ASP A 1 109 ? -15.787 -2.643 20.636 1.00 88.50 109 ASP A CA 1
ATOM 843 C C . ASP A 1 109 ? -15.249 -1.198 20.637 1.00 88.50 109 ASP A C 1
ATOM 845 O O . ASP A 1 109 ? -15.086 -0.577 19.583 1.00 88.50 109 ASP A O 1
ATOM 849 N N . ALA A 1 110 ? -14.941 -0.644 21.814 1.00 89.81 110 ALA A N 1
ATOM 850 C CA . ALA A 1 110 ? -14.414 0.714 21.935 1.00 89.81 110 ALA A CA 1
ATOM 851 C C . ALA A 1 110 ? -13.007 0.856 21.323 1.00 89.81 110 ALA A C 1
ATOM 853 O O . ALA A 1 110 ? -12.721 1.851 20.645 1.00 89.81 110 ALA A O 1
ATOM 854 N N . GLU A 1 111 ? -12.150 -0.145 21.525 1.00 90.81 111 GLU A N 1
ATOM 855 C CA . GLU A 1 111 ? -10.792 -0.200 20.981 1.00 90.81 111 GLU A CA 1
ATOM 856 C C . GLU A 1 111 ? -10.811 -0.460 19.473 1.00 90.81 111 GLU A C 1
ATOM 858 O O . GLU A 1 111 ? -10.095 0.207 18.721 1.00 90.81 111 GLU A O 1
ATOM 863 N N . TRP A 1 112 ? -11.697 -1.346 19.010 1.00 89.19 112 TRP A N 1
ATOM 864 C CA . TRP A 1 112 ? -11.932 -1.609 17.592 1.00 89.19 112 TRP A CA 1
ATOM 865 C C . TRP A 1 112 ? -12.319 -0.329 16.846 1.00 89.19 112 TRP A C 1
ATOM 867 O O . TRP A 1 112 ? -11.724 0.008 15.818 1.00 89.19 112 TRP A O 1
ATOM 877 N N . ILE A 1 113 ? -13.293 0.425 17.371 1.00 88.88 113 ILE A N 1
ATOM 878 C CA . ILE A 1 113 ? -13.742 1.682 16.758 1.00 88.88 113 ILE A CA 1
ATOM 879 C C . ILE A 1 113 ? -12.593 2.704 16.720 1.00 88.88 113 ILE A C 1
ATOM 881 O O . ILE A 1 113 ? -12.460 3.444 15.739 1.00 88.88 113 ILE A O 1
ATOM 885 N N . GLN A 1 114 ? -11.763 2.763 17.764 1.00 90.31 114 GLN A N 1
ATOM 886 C CA . GLN A 1 114 ? -10.623 3.675 17.798 1.00 90.31 114 GLN A CA 1
ATOM 887 C C . GLN A 1 114 ? -9.546 3.287 16.776 1.00 90.31 114 GLN A C 1
ATOM 889 O O . GLN A 1 114 ? -9.143 4.135 15.980 1.00 90.31 114 GLN A O 1
ATOM 894 N N . SER A 1 115 ? -9.175 2.008 16.720 1.00 87.25 115 SER A N 1
ATOM 895 C CA . SER A 1 115 ? -8.255 1.456 15.718 1.00 87.25 115 SER A CA 1
ATOM 896 C C . SER A 1 115 ? -8.723 1.766 14.292 1.00 87.25 115 SER A C 1
ATOM 898 O O . SER A 1 115 ? -7.949 2.259 13.469 1.00 87.25 115 SER A O 1
ATOM 900 N N . TRP A 1 116 ? -10.017 1.590 14.006 1.00 86.12 116 TRP A N 1
ATOM 901 C CA . TRP A 1 116 ? -10.597 1.932 12.705 1.00 86.12 116 TRP A CA 1
ATOM 902 C C . TRP A 1 116 ? -10.486 3.420 12.362 1.00 86.12 116 TRP A C 1
ATOM 904 O O . TRP A 1 116 ? -10.186 3.768 11.216 1.00 86.12 116 TRP A O 1
ATOM 914 N N . ARG A 1 117 ? -10.707 4.312 13.335 1.00 86.31 117 ARG A N 1
ATOM 915 C CA . ARG A 1 117 ? -10.520 5.759 13.138 1.00 86.31 117 ARG A CA 1
ATOM 916 C C . ARG A 1 117 ? -9.066 6.103 12.834 1.00 86.31 117 ARG A C 1
ATOM 918 O O . ARG A 1 117 ? -8.808 6.892 11.924 1.00 86.31 117 ARG A O 1
ATOM 925 N N . ASP A 1 118 ? -8.129 5.487 13.539 1.00 88.75 118 ASP A N 1
ATOM 926 C CA . ASP A 1 118 ? -6.702 5.725 13.330 1.00 88.75 118 ASP A CA 1
ATOM 927 C C . ASP A 1 118 ? -6.245 5.198 11.962 1.00 88.75 118 ASP A C 1
ATOM 929 O O . ASP A 1 118 ? -5.535 5.894 11.228 1.00 88.75 118 ASP A O 1
ATOM 933 N N . GLN A 1 119 ? -6.732 4.020 11.554 1.00 86.62 119 GLN A N 1
ATOM 934 C CA . GLN A 1 119 ? -6.509 3.492 10.208 1.00 86.62 119 GLN A CA 1
ATOM 935 C C . GLN A 1 119 ? -7.027 4.451 9.134 1.00 86.62 119 GLN A C 1
ATOM 937 O O . GLN A 1 119 ? -6.291 4.723 8.185 1.00 86.62 119 GLN A O 1
ATOM 942 N N . LEU A 1 120 ? -8.248 4.981 9.292 1.00 86.25 120 LEU A N 1
ATOM 943 C CA . LEU A 1 120 ? -8.860 5.957 8.381 1.00 86.25 120 LEU A CA 1
ATOM 944 C C . LEU A 1 120 ? -8.017 7.230 8.243 1.00 86.25 120 LEU A C 1
ATOM 946 O O . LEU A 1 120 ? -7.793 7.689 7.120 1.00 86.25 120 LEU A O 1
ATOM 950 N N . ASN A 1 121 ? -7.509 7.760 9.357 1.00 87.31 121 ASN A N 1
ATOM 951 C CA . ASN A 1 121 ? -6.640 8.939 9.357 1.00 87.31 121 ASN A CA 1
ATOM 952 C C . ASN A 1 121 ? -5.339 8.684 8.578 1.00 87.31 121 ASN A C 1
ATOM 954 O O . ASN A 1 121 ? -4.892 9.534 7.806 1.00 87.31 121 ASN A O 1
ATOM 958 N N . LEU A 1 122 ? -4.774 7.482 8.701 1.00 88.50 122 LEU A N 1
ATOM 959 C CA . LEU A 1 122 ? -3.535 7.104 8.024 1.00 88.50 122 LEU A CA 1
ATOM 960 C C . LEU A 1 122 ? -3.707 6.883 6.506 1.00 88.50 122 LEU A C 1
ATOM 962 O O . LEU A 1 122 ? -2.727 6.941 5.755 1.00 88.50 122 LEU A O 1
ATOM 966 N N . ILE A 1 123 ? -4.929 6.632 6.013 1.00 90.12 123 ILE A N 1
ATOM 967 C CA . ILE A 1 123 ? -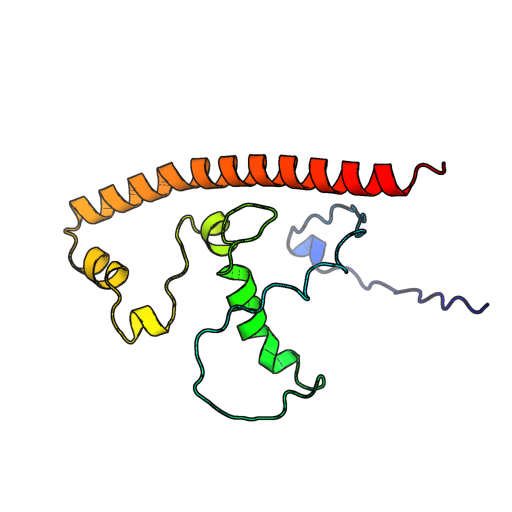5.176 6.383 4.577 1.00 90.12 123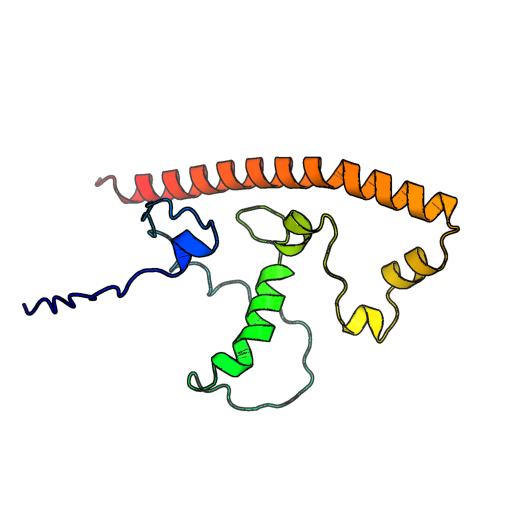 ILE A CA 1
ATOM 968 C C . ILE A 1 123 ? -4.723 7.570 3.733 1.00 90.12 123 ILE A C 1
ATOM 970 O O . ILE A 1 123 ? -4.079 7.383 2.695 1.00 90.12 123 ILE A O 1
ATOM 974 N N . GLU A 1 124 ? -5.065 8.785 4.156 1.00 89.75 124 GLU A N 1
ATOM 975 C CA . GLU A 1 124 ? -4.772 9.975 3.363 1.00 89.75 124 GLU A CA 1
ATOM 976 C C . GLU A 1 124 ? -3.266 10.242 3.302 1.00 89.75 124 GLU A C 1
ATOM 978 O O . GLU A 1 124 ? -2.722 10.523 2.233 1.00 89.75 124 GLU A O 1
ATOM 983 N N . GLU A 1 125 ? -2.553 10.017 4.404 1.00 91.62 125 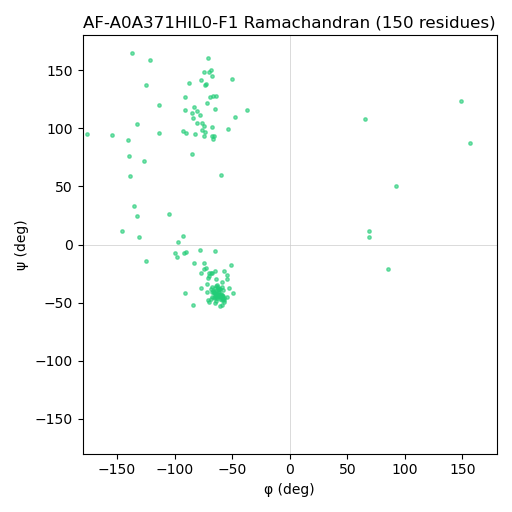GLU A N 1
ATOM 984 C CA . GLU A 1 125 ? -1.092 10.110 4.443 1.00 91.62 125 GLU A CA 1
ATOM 985 C C . GLU A 1 125 ? -0.416 9.087 3.518 1.00 91.62 125 GLU A C 1
ATOM 987 O O . GLU A 1 125 ? 0.515 9.424 2.771 1.00 91.62 125 GLU A O 1
ATOM 992 N N . LYS A 1 126 ? -0.915 7.841 3.499 1.00 92.44 126 LYS A N 1
ATOM 993 C CA . LYS A 1 126 ? -0.437 6.796 2.576 1.00 92.44 126 LYS A CA 1
ATOM 994 C C . LYS A 1 126 ? -0.663 7.201 1.120 1.00 92.44 126 LYS A C 1
ATOM 996 O O . LYS A 1 126 ? 0.240 7.059 0.288 1.00 92.44 126 LYS A O 1
ATOM 1001 N N . ARG A 1 127 ? -1.845 7.736 0.799 1.00 93.56 127 ARG A N 1
ATOM 1002 C CA . ARG A 1 127 ? -2.181 8.218 -0.552 1.00 93.56 127 ARG A CA 1
ATOM 1003 C C . ARG A 1 127 ? -1.299 9.388 -0.967 1.00 93.56 127 ARG A C 1
ATOM 1005 O O . ARG A 1 127 ? -0.779 9.378 -2.085 1.00 93.56 127 ARG A O 1
ATOM 1012 N N . LEU A 1 128 ? -1.072 10.348 -0.077 1.00 94.75 128 LEU A N 1
ATOM 1013 C CA . LEU A 1 128 ? -0.226 11.506 -0.350 1.00 94.75 128 LEU A CA 1
ATOM 1014 C C . LEU A 1 128 ? 1.229 11.093 -0.599 1.00 94.75 128 LEU A C 1
ATOM 1016 O O . LEU A 1 128 ? 1.838 11.500 -1.595 1.00 94.75 128 LEU A O 1
ATOM 1020 N N . THR A 1 129 ? 1.760 10.207 0.243 1.00 94.00 129 THR A N 1
ATOM 1021 C CA . THR A 1 129 ? 3.090 9.614 0.056 1.00 94.00 129 THR A CA 1
ATOM 1022 C C . THR A 1 129 ? 3.198 8.899 -1.293 1.00 94.00 129 THR A C 1
ATOM 1024 O O . THR A 1 129 ? 4.148 9.131 -2.050 1.00 94.00 129 THR A O 1
ATOM 1027 N N . ALA A 1 130 ? 2.200 8.088 -1.652 1.00 93.25 130 ALA A N 1
ATOM 1028 C CA . ALA A 1 130 ? 2.176 7.376 -2.926 1.00 93.25 130 ALA A CA 1
ATOM 1029 C C . ALA A 1 130 ? 2.104 8.316 -4.141 1.00 93.25 130 ALA A C 1
ATOM 1031 O O . ALA A 1 130 ? 2.726 8.047 -5.176 1.00 93.25 130 ALA A O 1
ATOM 1032 N N . LEU A 1 131 ? 1.385 9.437 -4.030 1.00 94.81 131 LEU A N 1
ATOM 1033 C CA . LEU A 1 131 ? 1.345 10.474 -5.063 1.00 94.81 131 LEU A CA 1
ATOM 1034 C C . LEU A 1 131 ? 2.712 11.137 -5.249 1.00 94.81 131 LEU A C 1
ATOM 1036 O O . LEU A 1 131 ? 3.168 11.272 -6.388 1.00 94.81 131 LEU A O 1
ATOM 1040 N N . CYS A 1 132 ? 3.385 11.494 -4.155 1.00 94.88 132 CYS A N 1
ATOM 1041 C CA . CYS A 1 132 ? 4.736 12.053 -4.198 1.00 94.88 132 CYS A CA 1
ATOM 1042 C C . CYS A 1 132 ? 5.715 11.075 -4.871 1.00 94.88 132 CYS A C 1
ATOM 1044 O O . CYS A 1 132 ? 6.423 11.434 -5.822 1.00 94.88 132 CYS A O 1
ATOM 1046 N N . HIS A 1 133 ? 5.676 9.802 -4.466 1.00 92.31 133 HIS A N 1
ATOM 1047 C CA . HIS A 1 133 ? 6.501 8.750 -5.057 1.00 92.31 133 HIS A CA 1
ATOM 1048 C C . HIS A 1 133 ? 6.243 8.601 -6.563 1.00 92.31 133 HIS A C 1
ATOM 1050 O O . HIS A 1 133 ? 7.184 8.548 -7.360 1.00 92.31 133 HIS A O 1
ATOM 1056 N N . LYS A 1 134 ? 4.970 8.620 -6.975 1.00 92.81 134 LYS A N 1
ATOM 1057 C CA . LYS A 1 134 ? 4.561 8.555 -8.385 1.00 92.81 134 LYS A CA 1
ATOM 1058 C C . LYS A 1 134 ? 5.104 9.709 -9.203 1.00 92.81 134 LYS A C 1
ATOM 1060 O O . LYS A 1 134 ? 5.612 9.482 -10.302 1.00 92.81 134 LYS A O 1
ATOM 1065 N N . GLN A 1 135 ? 5.028 10.929 -8.686 1.00 93.69 135 GLN A N 1
ATOM 1066 C CA . GLN A 1 135 ? 5.572 12.098 -9.373 1.00 93.69 135 GLN A CA 1
ATOM 1067 C C . GLN A 1 135 ? 7.088 11.985 -9.543 1.00 93.69 135 GLN A C 1
ATOM 1069 O O . GLN A 1 135 ? 7.608 12.239 -10.633 1.00 93.69 135 GLN A O 1
ATOM 1074 N N . LEU A 1 136 ? 7.803 11.565 -8.497 1.00 94.00 136 LEU A N 1
ATOM 1075 C CA . LEU A 1 136 ? 9.248 11.369 -8.564 1.00 94.00 136 LEU A CA 1
ATOM 1076 C C . LEU A 1 136 ? 9.620 10.268 -9.565 1.00 94.00 136 LEU A C 1
ATOM 1078 O O . LEU A 1 136 ? 10.498 10.469 -10.406 1.00 94.00 136 LEU A O 1
ATOM 1082 N N . TYR A 1 137 ? 8.921 9.133 -9.525 1.00 89.31 137 TYR A N 1
ATOM 1083 C CA . TYR A 1 137 ? 9.102 8.039 -10.476 1.00 89.31 137 TYR A CA 1
ATOM 1084 C C . TYR A 1 137 ? 8.890 8.515 -11.919 1.00 89.31 137 TYR A C 1
ATOM 1086 O O . TYR A 1 137 ? 9.743 8.297 -12.779 1.00 89.31 137 TYR A O 1
ATOM 1094 N N . GLN A 1 138 ? 7.803 9.242 -12.183 1.00 90.31 138 GLN A N 1
ATOM 1095 C CA . GLN A 1 138 ? 7.516 9.801 -13.505 1.00 90.31 138 GLN A CA 1
ATOM 1096 C C . GLN A 1 138 ? 8.606 10.769 -13.980 1.00 90.31 138 GLN A C 1
ATOM 1098 O O . GLN A 1 138 ? 9.034 10.673 -15.131 1.00 90.31 138 GLN A O 1
ATOM 1103 N N . LYS A 1 139 ? 9.097 11.659 -13.105 1.00 92.69 139 LYS A N 1
ATOM 1104 C CA . LYS A 1 139 ? 10.220 12.560 -13.421 1.00 92.69 139 LYS A CA 1
ATOM 1105 C C . LYS A 1 139 ? 11.469 11.766 -13.811 1.00 92.69 139 LYS A C 1
ATOM 1107 O O . LYS A 1 139 ? 12.069 12.060 -14.840 1.00 92.69 139 LYS A O 1
ATOM 1112 N N . ARG A 1 140 ? 11.814 10.718 -13.053 1.00 92.69 140 ARG A N 1
ATOM 1113 C CA . ARG A 1 140 ? 12.970 9.848 -13.342 1.00 92.69 140 ARG A CA 1
ATOM 1114 C C . ARG A 1 140 ? 12.844 9.150 -14.695 1.00 92.69 140 ARG A C 1
ATOM 1116 O O . ARG A 1 140 ? 13.793 9.168 -15.475 1.00 92.69 140 ARG A O 1
ATOM 1123 N N . ILE A 1 141 ? 11.681 8.568 -14.989 1.00 89.56 141 ILE A N 1
ATOM 1124 C CA . ILE A 1 141 ? 11.431 7.891 -16.270 1.00 89.56 141 ILE A CA 1
ATOM 1125 C C . ILE A 1 141 ? 11.495 8.880 -17.435 1.00 89.56 141 ILE A C 1
ATOM 1127 O O . ILE A 1 141 ? 12.136 8.584 -18.444 1.00 89.56 141 ILE A O 1
ATOM 1131 N N . LYS A 1 142 ? 10.901 10.069 -17.280 1.00 90.62 142 LYS A N 1
ATOM 1132 C CA . LYS A 1 142 ? 10.967 11.129 -18.289 1.00 90.62 142 LYS A CA 1
ATOM 1133 C C . LYS A 1 142 ? 12.415 11.532 -18.574 1.00 90.62 142 LYS A C 1
ATOM 1135 O O . LYS A 1 142 ? 12.837 11.474 -19.721 1.00 90.62 142 LYS A O 1
ATOM 1140 N N . SER A 1 143 ? 13.200 11.859 -17.547 1.00 91.00 143 SER A N 1
ATOM 1141 C CA . SER A 1 143 ? 14.604 12.254 -17.725 1.00 91.00 143 SER A CA 1
ATOM 1142 C C . SER A 1 143 ? 15.457 11.151 -18.360 1.00 91.00 143 SER A C 1
ATOM 1144 O O . SER A 1 143 ? 16.306 11.440 -19.202 1.00 91.00 143 SER A O 1
ATOM 1146 N N . ALA A 1 144 ? 15.230 9.886 -17.993 1.00 89.38 144 ALA A N 1
ATOM 1147 C CA . ALA A 1 144 ? 15.933 8.753 -18.592 1.00 89.38 144 ALA A CA 1
ATOM 1148 C C . ALA A 1 144 ? 15.600 8.584 -20.083 1.00 89.38 144 ALA A C 1
ATOM 1150 O O . ALA A 1 144 ? 16.477 8.241 -20.875 1.00 89.38 144 ALA A O 1
ATOM 1151 N N . PHE A 1 145 ? 14.346 8.828 -20.463 1.00 88.50 145 PHE A N 1
ATOM 1152 C CA . PHE A 1 145 ? 13.914 8.812 -21.854 1.00 88.50 145 PHE A CA 1
ATOM 1153 C C . PHE A 1 145 ? 14.489 9.997 -22.640 1.00 88.50 145 PHE A C 1
ATOM 1155 O O . PHE A 1 145 ? 15.121 9.785 -23.672 1.00 88.50 145 PHE A O 1
ATOM 1162 N N . ASP A 1 146 ? 14.370 11.218 -22.113 1.00 89.69 146 ASP A N 1
ATOM 1163 C CA . ASP A 1 146 ? 14.883 12.440 -22.746 1.00 89.69 146 ASP A CA 1
ATOM 1164 C C . ASP A 1 146 ? 16.402 12.360 -22.983 1.00 89.69 146 ASP A C 1
ATOM 1166 O O . ASP A 1 146 ? 16.893 12.798 -24.023 1.00 89.69 146 ASP A O 1
ATOM 1170 N N . ARG A 1 147 ? 17.156 11.737 -22.063 1.00 88.31 147 ARG A N 1
ATOM 1171 C CA . ARG A 1 147 ? 18.597 11.482 -22.235 1.00 88.31 147 ARG A CA 1
ATOM 1172 C C . ARG A 1 147 ? 18.897 10.573 -23.430 1.00 88.31 147 ARG A C 1
ATOM 1174 O O . ARG A 1 147 ? 19.902 10.789 -24.093 1.00 88.31 147 ARG A O 1
ATOM 1181 N N . LYS A 1 148 ? 18.056 9.570 -23.704 1.00 85.69 148 LYS A N 1
ATOM 1182 C CA . LYS A 1 148 ? 18.235 8.647 -24.842 1.00 85.69 148 LYS A CA 1
ATOM 1183 C C . LYS A 1 148 ? 17.898 9.285 -26.190 1.00 85.69 148 LYS A C 1
ATOM 1185 O O . LYS A 1 148 ? 18.328 8.770 -27.212 1.00 85.69 148 LYS A O 1
ATOM 1190 N N . LEU A 1 149 ? 17.113 10.362 -26.193 1.00 83.62 149 LEU A N 1
ATOM 1191 C CA . LEU A 1 149 ? 16.679 11.047 -27.411 1.00 83.62 149 LEU A CA 1
ATOM 1192 C C . LEU A 1 149 ? 17.596 12.192 -27.851 1.00 83.62 149 LEU A C 1
ATOM 1194 O O . LEU A 1 149 ? 17.374 12.740 -28.927 1.00 83.62 149 LEU A O 1
ATOM 1198 N N . ARG A 1 150 ? 18.602 12.575 -27.056 1.00 74.31 150 ARG A N 1
ATOM 1199 C CA . ARG A 1 150 ? 19.615 13.547 -27.488 1.00 74.31 150 ARG A CA 1
ATOM 1200 C C . ARG A 1 150 ? 20.713 12.807 -28.265 1.00 74.31 150 ARG A C 1
ATOM 1202 O O . ARG A 1 150 ? 21.401 11.998 -27.642 1.00 74.31 150 ARG A O 1
ATOM 1209 N N . PRO A 1 151 ? 20.875 13.039 -29.581 1.00 65.94 151 PRO A N 1
ATOM 1210 C CA . PRO A 1 151 ? 22.013 12.515 -30.327 1.00 65.94 151 PRO A CA 1
ATOM 1211 C C . PRO A 1 151 ? 23.297 13.200 -29.840 1.00 65.94 151 PRO A C 1
ATOM 1213 O O . PRO A 1 151 ? 23.253 14.371 -29.453 1.00 65.94 151 PRO A O 1
ATOM 1216 N N . HIS A 1 152 ? 24.400 12.449 -29.825 1.00 65.00 152 HIS A N 1
ATOM 1217 C CA . HIS A 1 152 ? 25.747 12.970 -29.590 1.00 65.00 152 HIS A CA 1
ATOM 1218 C C . HIS A 1 152 ? 26.248 13.784 -30.780 1.00 65.00 152 HIS A C 1
ATOM 1220 O O . HIS A 1 152 ? 25.921 13.395 -31.924 1.00 65.00 152 HIS A O 1
#

Solvent-accessible surface area (backbone atoms only — not comparable to full-atom values): 9824 Å² total; per-residue (Å²): 139,84,84,84,80,79,81,79,80,77,68,88,66,69,45,66,86,69,72,51,80,85,76,93,74,90,76,92,73,87,88,85,85,71,91,86,77,78,88,77,92,85,77,94,84,82,76,97,64,83,84,52,86,87,52,52,75,78,46,43,65,60,55,51,48,52,55,30,67,37,68,34,90,49,31,77,42,28,59,39,27,68,74,73,48,46,77,76,83,50,71,64,36,64,80,50,69,28,74,65,57,49,57,59,73,72,47,54,71,73,56,45,56,48,51,52,51,54,47,58,62,48,29,56,56,54,44,52,51,25,50,53,39,32,52,53,42,50,52,52,54,48,54,58,51,57,61,72,71,55,83,132

Sequence (152 aa):
MVYYNCKMNIAAAPSKSMGIRLSHSMKVQQLKTSLSASKQKHQENSTEDGVTYKDWHGMLPYTLHGYRTSIRTSTGATPYSLVYGTEAVLPIEVEIPSSRVIAEAELEDAEWIQSWRDQLNLIEEKRLTALCHKQLYQKRIKSAFDRKLRPH

Radius of gyration: 21.98 Å; Cα contacts (8 Å, |Δi|>4): 63; chains: 1; bounding box: 52×43×70 Å

Secondary structure (DSSP, 8-state):
-----------S-TTTTTT----------S-SSSTTS--------S------GGGHHHHHHHHHHHHHHSPPTTTSS-HHHHHHSSPPPPHHHHHTT-HHHHHHHT--HHHHHHHHHHHHHHHHHHHHHHHHHHHHHHHHHHHHHHHHHS--

Foldseek 3Di:
DDDPPDPPPPDPDPCVVVVHDDDDDDPPDPDDPPPPPDDDDDDDDDDPDPPDPVPVVVCVVVVVVCQQQDQDQLQRGGVVCLVPLDHDDDPVCVVVVPPVNVVLVPDDPVRNVVVVVVSVVVSVVSNVSSVVSNVVSVVVVVVVVVVVPDDD

Organism: Mucuna pruriens (NCBI:txid157652)